Protein AF-A0A4Y2MK19-F1 (afdb_monomer_lite)

Radius of gyration: 24.4 Å; chains: 1; bounding box: 44×29×61 Å

Structure (mmCIF, N/CA/C/O backbone):
data_AF-A0A4Y2MK19-F1
#
_entry.id   AF-A0A4Y2MK19-F1
#
loop_
_atom_site.group_PDB
_atom_site.id
_atom_site.type_symbol
_atom_site.label_atom_id
_atom_site.label_alt_id
_atom_site.label_comp_id
_atom_site.label_asym_id
_atom_site.label_entity_id
_atom_site.label_seq_id
_atom_site.pdbx_PDB_ins_code
_atom_site.Cartn_x
_atom_site.Cartn_y
_atom_site.Cartn_z
_atom_site.occupancy
_atom_site.B_iso_or_equiv
_atom_site.auth_seq_id
_atom_site.auth_comp_id
_atom_site.auth_asym_id
_atom_site.auth_atom_id
_atom_site.pdbx_PDB_model_num
ATOM 1 N N . MET A 1 1 ? 2.042 -9.091 10.723 1.00 63.50 1 MET A N 1
ATOM 2 C CA . MET A 1 1 ? 1.367 -10.411 10.801 1.00 63.50 1 MET A CA 1
ATOM 3 C C . MET A 1 1 ? -0.124 -10.187 11.016 1.00 63.50 1 MET A C 1
ATOM 5 O O . MET A 1 1 ? -0.509 -9.056 11.268 1.00 63.50 1 MET A O 1
ATOM 9 N N . ILE A 1 2 ? -0.983 -11.208 10.890 1.00 73.81 2 ILE A N 1
ATOM 10 C CA . ILE A 1 2 ? -2.436 -10.996 11.048 1.00 73.81 2 ILE A CA 1
ATOM 11 C C . ILE A 1 2 ? -2.814 -10.453 12.437 1.00 73.81 2 ILE A C 1
ATOM 13 O O . ILE A 1 2 ? -3.761 -9.683 12.535 1.00 73.81 2 ILE A O 1
ATOM 17 N N . GLY A 1 3 ? -2.025 -10.776 13.471 1.00 78.62 3 GLY A N 1
ATOM 18 C CA . GLY A 1 3 ? -2.164 -10.215 14.821 1.00 78.62 3 GLY A CA 1
ATOM 19 C C . GLY A 1 3 ? -2.090 -8.685 14.845 1.00 78.62 3 GLY A C 1
ATOM 20 O O . GLY A 1 3 ? -3.007 -8.050 15.350 1.00 78.62 3 GLY A O 1
ATOM 21 N N . ASP A 1 4 ? -1.086 -8.093 14.192 1.00 82.50 4 ASP A N 1
ATOM 22 C CA . ASP A 1 4 ? -0.911 -6.634 14.128 1.00 82.50 4 ASP A CA 1
ATOM 23 C C . ASP A 1 4 ? -2.127 -5.925 13.497 1.00 82.50 4 ASP A C 1
ATOM 25 O O . ASP A 1 4 ? -2.491 -4.821 13.894 1.00 82.50 4 ASP A O 1
ATOM 29 N N . HIS A 1 5 ? -2.795 -6.558 12.522 1.00 84.06 5 HIS A N 1
ATOM 30 C CA . HIS A 1 5 ? -4.002 -5.998 11.898 1.00 84.06 5 HIS A CA 1
ATOM 31 C C . HIS A 1 5 ? -5.224 -6.035 12.821 1.00 84.06 5 HIS A C 1
ATOM 33 O O . HIS A 1 5 ? -6.114 -5.197 12.688 1.00 84.06 5 HIS A O 1
ATOM 39 N N . ILE A 1 6 ? -5.276 -6.993 13.748 1.00 87.38 6 ILE A N 1
ATOM 40 C CA . ILE A 1 6 ? -6.342 -7.080 14.748 1.00 87.38 6 ILE A CA 1
ATOM 41 C C . ILE A 1 6 ? -6.170 -5.960 15.777 1.00 87.38 6 ILE A C 1
ATOM 43 O O . ILE A 1 6 ? -7.136 -5.263 16.074 1.00 87.38 6 ILE A O 1
ATOM 47 N N . GLU A 1 7 ? -4.949 -5.740 16.270 1.00 89.94 7 GLU A N 1
ATOM 48 C CA . GLU A 1 7 ? -4.651 -4.651 17.213 1.00 89.94 7 GLU A CA 1
ATOM 49 C C . GLU A 1 7 ? -5.001 -3.281 16.618 1.00 89.94 7 GLU A C 1
ATOM 51 O O . GLU A 1 7 ? -5.753 -2.520 17.224 1.00 89.94 7 GLU A O 1
ATOM 56 N N . GLN A 1 8 ? -4.582 -3.020 15.375 1.00 89.69 8 GLN A N 1
ATOM 57 C CA . GLN A 1 8 ? -4.931 -1.790 14.653 1.00 89.69 8 GLN A CA 1
ATOM 58 C C . GLN A 1 8 ? -6.445 -1.600 14.491 1.00 89.69 8 GLN A C 1
ATOM 60 O O . GLN A 1 8 ? -6.945 -0.477 14.580 1.00 89.69 8 GLN A O 1
ATOM 65 N N . ALA A 1 9 ? -7.192 -2.681 14.242 1.00 89.38 9 ALA A N 1
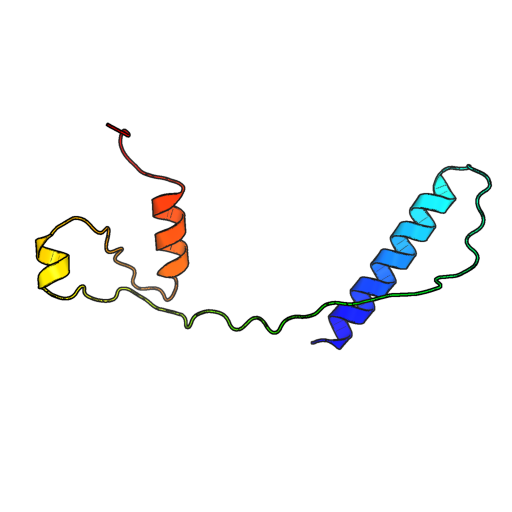ATOM 66 C CA . ALA A 1 9 ? -8.646 -2.610 14.144 1.00 89.38 9 ALA A CA 1
ATOM 67 C C . ALA A 1 9 ? -9.284 -2.225 15.489 1.00 89.38 9 ALA A C 1
ATOM 69 O O . ALA A 1 9 ? -10.183 -1.384 15.516 1.00 89.38 9 ALA A O 1
ATOM 70 N N . PHE A 1 10 ? -8.795 -2.784 16.600 1.00 90.88 10 PHE A N 1
ATOM 71 C CA . PHE A 1 10 ? -9.263 -2.420 17.938 1.00 90.88 10 PHE A CA 1
ATOM 72 C C . PHE A 1 10 ? -8.933 -0.977 18.304 1.00 90.88 10 PHE A C 1
ATOM 74 O O . PHE A 1 10 ? -9.794 -0.286 18.847 1.00 90.88 10 PHE A O 1
ATOM 81 N N . ASP A 1 11 ? -7.728 -0.503 17.997 1.00 93.25 11 ASP A N 1
ATOM 82 C CA . ASP A 1 11 ? -7.346 0.878 18.292 1.00 93.25 11 ASP A CA 1
ATOM 83 C C . ASP A 1 11 ? -8.195 1.873 17.502 1.00 93.25 11 ASP A C 1
ATOM 85 O O . ASP A 1 11 ? -8.714 2.826 18.077 1.00 93.25 11 ASP A O 1
ATOM 89 N N . LYS A 1 12 ? -8.487 1.576 16.232 1.00 91.81 12 LYS A N 1
ATOM 90 C CA . LYS A 1 12 ? -9.405 2.388 15.425 1.00 91.81 12 LYS A CA 1
ATOM 91 C C . LYS A 1 12 ? -10.821 2.450 16.009 1.00 91.81 12 LYS A C 1
ATOM 93 O O . LYS A 1 12 ? -11.469 3.494 15.944 1.00 91.81 12 LYS A O 1
ATOM 98 N N . ILE A 1 13 ? -11.325 1.343 16.560 1.00 91.12 13 ILE A N 1
ATOM 99 C CA . ILE A 1 13 ? -12.633 1.332 17.232 1.00 91.12 13 ILE A CA 1
ATOM 100 C C . ILE A 1 1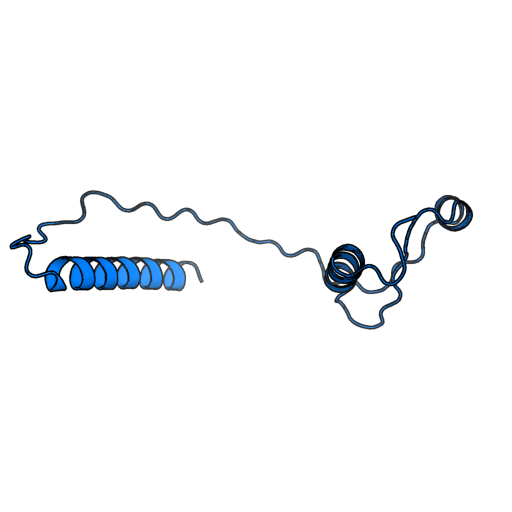3 ? -12.595 2.228 18.471 1.00 91.12 13 ILE A C 1
ATOM 102 O O . ILE A 1 13 ? -13.497 3.045 18.636 1.00 91.12 13 ILE A O 1
ATOM 106 N N . LYS A 1 14 ? -11.555 2.122 19.311 1.00 90.75 14 LYS A N 1
ATOM 107 C CA . LYS A 1 14 ? -11.403 2.975 20.503 1.00 90.75 14 LYS A CA 1
ATOM 108 C C . LYS A 1 14 ? -11.353 4.454 20.129 1.00 90.75 14 LYS A C 1
ATOM 110 O O . LYS A 1 14 ? -12.100 5.241 20.694 1.00 90.75 14 LYS A O 1
ATOM 115 N N . GLU A 1 15 ? -10.533 4.812 19.141 1.00 92.69 15 GLU A N 1
ATOM 116 C CA . GLU A 1 15 ? -10.417 6.191 18.658 1.00 92.69 15 GLU A CA 1
ATOM 117 C C . GLU A 1 15 ? -11.760 6.733 18.164 1.00 92.69 15 GLU A C 1
ATOM 119 O O . GLU A 1 15 ? -12.144 7.847 18.517 1.00 92.69 15 GLU A O 1
ATOM 124 N N . SER A 1 16 ? -12.505 5.929 17.400 1.00 88.75 16 SER A N 1
ATOM 125 C CA . SER A 1 16 ? -13.829 6.319 16.921 1.00 88.75 16 SER A CA 1
ATOM 126 C C . SER A 1 16 ? -14.807 6.528 18.077 1.00 88.75 16 SER A C 1
ATOM 128 O O . SER A 1 16 ? -15.521 7.529 18.089 1.00 88.75 16 SER A O 1
ATOM 130 N N . VAL A 1 17 ? -14.824 5.630 19.068 1.00 89.31 17 VAL A N 1
ATOM 131 C CA . VAL A 1 17 ? -15.666 5.775 20.265 1.00 89.31 17 VAL A CA 1
ATOM 132 C C . VAL A 1 17 ? -15.315 7.058 21.020 1.00 89.31 17 VAL A C 1
ATOM 134 O O . VAL A 1 17 ? -16.209 7.849 21.318 1.00 89.31 17 VAL A O 1
ATOM 137 N N . ASP A 1 18 ? -14.030 7.313 21.264 1.00 88.94 18 ASP A N 1
ATOM 138 C CA . ASP A 1 18 ? -13.567 8.521 21.949 1.00 88.94 18 ASP A CA 1
ATOM 139 C C . ASP A 1 18 ? -13.959 9.798 21.197 1.00 88.94 18 ASP A C 1
ATOM 141 O O . ASP A 1 18 ? -14.368 10.785 21.810 1.00 88.94 18 ASP A O 1
ATOM 145 N N . GLU A 1 19 ? -13.845 9.804 19.868 1.00 88.88 19 GLU A N 1
ATOM 146 C CA . GLU A 1 19 ? -14.260 10.927 19.026 1.00 88.88 19 GLU A CA 1
ATOM 147 C C . GLU A 1 19 ? -15.774 11.170 19.105 1.00 88.88 19 GLU A C 1
ATOM 149 O O . GLU A 1 19 ? -16.210 12.310 19.278 1.00 88.88 19 GLU A O 1
ATOM 154 N N . PHE A 1 20 ? -16.583 10.109 19.064 1.00 83.94 20 PHE A N 1
ATOM 155 C CA . PHE A 1 20 ? -18.036 10.219 19.197 1.00 83.94 20 PHE A CA 1
ATOM 156 C C . PHE A 1 20 ? -18.462 10.768 20.564 1.00 83.94 20 PHE A C 1
ATOM 158 O O . PHE A 1 20 ? -19.369 11.601 20.629 1.00 83.94 20 PHE A O 1
ATOM 165 N N . LEU A 1 21 ? -17.794 10.352 21.645 1.00 85.00 21 LEU A N 1
ATOM 166 C CA . LEU A 1 21 ? -18.096 10.796 23.009 1.00 85.00 21 LEU A CA 1
ATOM 167 C C . LEU A 1 21 ? -17.671 12.251 23.277 1.00 85.00 21 LEU A C 1
ATOM 169 O O . LEU A 1 21 ? -18.295 12.937 24.088 1.00 85.00 21 LEU A O 1
ATOM 173 N N . LYS A 1 22 ? -16.649 12.763 22.577 1.00 85.75 22 LYS A N 1
ATOM 174 C CA . LYS A 1 22 ? -16.154 14.147 22.736 1.00 85.75 22 LYS A CA 1
ATOM 175 C C . LYS A 1 22 ? -17.138 15.223 22.270 1.00 85.75 22 LYS A C 1
ATOM 177 O O . LYS A 1 22 ? -17.020 16.368 22.699 1.00 85.75 22 LYS A O 1
ATOM 182 N N . ASN A 1 23 ? -18.130 14.881 21.451 1.00 76.81 23 ASN A N 1
ATOM 183 C CA . ASN A 1 23 ? -19.031 15.858 20.828 1.00 76.81 23 ASN A CA 1
ATOM 184 C C . ASN A 1 23 ? -20.173 16.363 21.734 1.00 76.81 23 ASN A C 1
ATOM 186 O O . ASN A 1 23 ? -21.118 16.968 21.231 1.00 76.81 23 ASN A O 1
ATOM 190 N N . ALA A 1 24 ? -20.111 16.122 23.052 1.00 70.25 24 ALA A N 1
ATOM 191 C CA . ALA A 1 24 ? -21.082 16.591 24.055 1.00 70.25 24 ALA A CA 1
ATOM 192 C C . ALA A 1 24 ? -22.559 16.304 23.701 1.00 70.25 24 ALA A C 1
ATOM 194 O O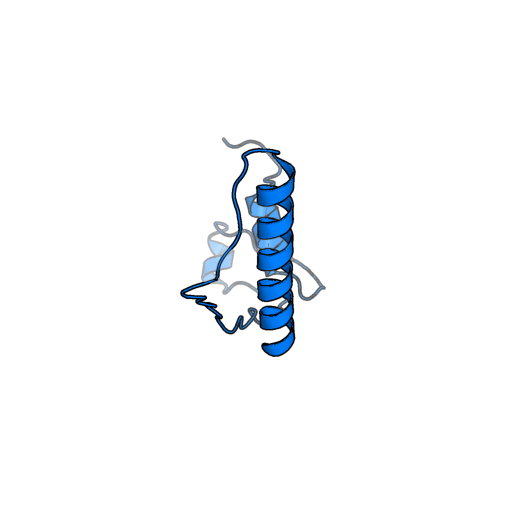 . ALA A 1 24 ? -23.473 16.995 24.147 1.00 70.25 24 ALA A O 1
ATOM 195 N N . SER A 1 25 ? -22.800 15.258 22.910 1.00 78.81 25 SER A N 1
ATOM 196 C CA . SER A 1 25 ? -24.117 14.877 22.397 1.00 78.81 25 SER A CA 1
ATOM 197 C C . SER A 1 25 ? -24.969 14.117 23.422 1.00 78.81 25 SER A C 1
ATOM 199 O O . SER A 1 25 ? -26.128 13.814 23.145 1.00 78.81 25 SER A O 1
ATOM 201 N N . GLY A 1 26 ? -24.404 13.771 24.587 1.00 82.44 26 GLY A N 1
ATOM 202 C CA . GLY A 1 26 ? -25.047 12.931 25.605 1.00 82.44 26 GLY A CA 1
ATOM 203 C C . GLY A 1 26 ? -25.105 11.442 25.246 1.00 82.44 26 GLY A C 1
ATOM 204 O O . GLY A 1 26 ? -25.782 10.678 25.928 1.00 82.44 26 GLY A O 1
ATOM 205 N N . TRP A 1 27 ? -24.418 11.020 24.180 1.00 82.50 27 TRP A N 1
ATOM 206 C CA . TRP A 1 27 ? -24.367 9.619 23.772 1.00 82.50 27 TRP A CA 1
ATOM 207 C C . TRP A 1 27 ? -23.495 8.814 24.734 1.00 82.50 27 TRP A C 1
ATOM 209 O O . TRP A 1 27 ? -22.414 9.254 25.120 1.00 82.50 27 TRP A O 1
ATOM 219 N N . VAL A 1 28 ? -23.965 7.621 25.095 1.00 84.31 28 VAL A N 1
ATOM 220 C CA . VAL A 1 28 ? -23.217 6.652 25.900 1.00 84.31 28 VAL A CA 1
ATOM 221 C C . VAL A 1 28 ? -22.911 5.460 25.012 1.00 84.31 28 VAL A C 1
ATOM 223 O O . VAL A 1 28 ? -23.810 4.874 24.408 1.00 84.31 28 VAL A O 1
ATOM 226 N N . PHE A 1 29 ? -21.631 5.124 24.914 1.00 87.06 29 PHE A N 1
ATOM 227 C CA . PHE A 1 29 ? -21.208 3.902 24.257 1.00 87.06 29 PHE A CA 1
ATO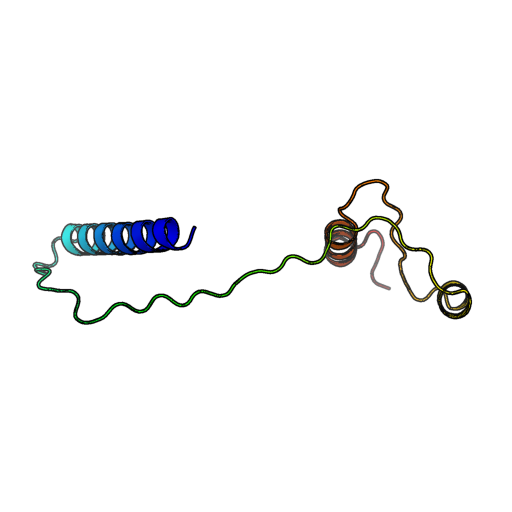M 228 C C . PHE A 1 29 ? -21.551 2.708 25.155 1.00 87.06 29 PHE A C 1
ATOM 230 O O . PHE A 1 29 ? -21.114 2.661 26.302 1.00 87.06 29 PHE A O 1
ATOM 237 N N . ASP A 1 30 ? -22.330 1.767 24.629 1.00 90.12 30 ASP A N 1
ATOM 238 C CA . ASP A 1 30 ? -22.706 0.542 25.340 1.00 90.12 30 ASP A CA 1
ATOM 239 C C . ASP A 1 30 ? -21.800 -0.630 24.936 1.00 90.12 30 ASP A C 1
ATOM 241 O O . ASP A 1 30 ? -21.003 -1.117 25.738 1.00 90.12 30 ASP A O 1
ATOM 245 N N . SER A 1 31 ? -21.877 -1.071 23.674 1.00 90.25 31 SER A N 1
ATOM 246 C CA . SER A 1 31 ? -21.142 -2.250 23.207 1.00 90.25 31 SER A CA 1
ATOM 247 C C . SER A 1 31 ? -20.942 -2.302 21.685 1.00 90.25 31 SER A C 1
ATOM 249 O O . SER A 1 31 ? -21.687 -1.702 20.908 1.00 90.25 31 SER A O 1
ATOM 251 N N . VAL A 1 32 ? -19.926 -3.060 21.240 1.00 89.00 32 VAL A N 1
ATOM 252 C CA . VAL A 1 32 ? -19.774 -3.472 19.832 1.00 89.00 32 VAL A CA 1
ATOM 253 C C . VAL A 1 32 ? -20.450 -4.827 19.640 1.00 89.00 32 VAL A C 1
ATOM 255 O O . VAL A 1 32 ? -20.016 -5.821 20.215 1.00 89.00 32 VAL A O 1
ATOM 258 N N . ILE A 1 33 ? -21.482 -4.882 18.796 1.00 92.44 33 ILE A N 1
ATOM 259 C CA . ILE A 1 33 ? -22.259 -6.111 18.550 1.00 92.44 33 ILE A CA 1
ATOM 260 C C . ILE A 1 33 ? -21.518 -7.068 17.602 1.00 92.44 33 ILE A C 1
ATOM 262 O O . ILE A 1 33 ? -21.588 -8.286 17.755 1.00 92.44 33 ILE A O 1
ATOM 266 N N . HIS A 1 34 ? -20.811 -6.532 16.604 1.00 89.81 34 HIS A N 1
ATOM 267 C CA . HIS A 1 34 ? -20.113 -7.330 15.600 1.00 89.81 34 HIS A CA 1
ATOM 268 C C . HIS A 1 34 ? -18.925 -6.571 15.004 1.00 89.81 34 HIS A C 1
ATOM 270 O O . HIS A 1 34 ? -19.023 -5.379 14.718 1.00 89.81 34 HIS A O 1
ATOM 276 N N . MET A 1 35 ? -17.823 -7.285 14.772 1.00 86.38 35 MET A N 1
ATOM 277 C CA . MET A 1 35 ? -16.651 -6.786 14.058 1.00 86.38 35 MET A CA 1
ATOM 278 C C . MET A 1 35 ? -16.218 -7.825 13.024 1.00 86.38 35 MET A C 1
ATOM 280 O O . MET A 1 35 ? -16.009 -8.990 13.361 1.00 86.38 35 MET A O 1
ATOM 284 N N . GLU A 1 36 ? -16.043 -7.388 11.779 1.00 90.06 36 GLU A N 1
ATOM 285 C CA . GLU A 1 36 ? -15.566 -8.222 10.678 1.00 90.06 36 GLU A CA 1
ATOM 286 C C . GLU A 1 36 ? -14.254 -7.651 10.131 1.00 90.06 36 GLU A C 1
ATOM 288 O O . GLU A 1 36 ? -14.195 -6.491 9.719 1.00 90.06 36 GLU A O 1
ATOM 293 N N . LEU A 1 37 ? -13.202 -8.474 10.095 1.00 87.25 37 LEU A N 1
ATOM 294 C CA . LEU A 1 37 ? -11.922 -8.122 9.483 1.00 87.25 37 LEU A CA 1
ATOM 295 C C . LEU A 1 37 ? -11.724 -8.938 8.203 1.00 87.25 37 LEU A C 1
ATOM 297 O O . LEU A 1 37 ? -11.530 -10.152 8.250 1.00 87.25 37 LEU A O 1
ATOM 301 N N . LYS A 1 38 ? -11.742 -8.265 7.048 1.00 87.38 38 LYS A N 1
ATOM 302 C CA . LYS A 1 38 ? -11.480 -8.895 5.747 1.00 87.38 38 LYS A CA 1
ATOM 303 C C . LYS A 1 38 ? -10.011 -8.755 5.394 1.00 87.38 38 LYS A C 1
ATOM 305 O O . LYS A 1 38 ? -9.538 -7.656 5.117 1.00 87.38 38 LYS A O 1
ATOM 310 N N . THR A 1 39 ? -9.302 -9.876 5.373 1.00 83.12 39 THR A N 1
ATOM 311 C CA . THR A 1 39 ? -7.891 -9.925 4.982 1.00 83.12 39 THR A CA 1
ATOM 312 C C . THR A 1 39 ? -7.723 -10.665 3.666 1.00 83.12 39 THR A C 1
ATOM 314 O O . THR A 1 39 ? -8.377 -11.680 3.436 1.00 83.12 39 THR A O 1
ATOM 317 N N . ALA A 1 40 ? -6.791 -10.205 2.838 1.00 85.88 40 ALA A N 1
ATOM 318 C CA . ALA A 1 40 ? -6.340 -10.928 1.660 1.00 85.88 40 ALA A CA 1
ATOM 319 C C . ALA A 1 40 ? -4.816 -11.020 1.690 1.00 85.88 40 ALA A C 1
ATOM 321 O O . ALA A 1 40 ? -4.133 -10.036 1.981 1.00 85.88 40 ALA A O 1
ATOM 322 N N . THR A 1 41 ? -4.276 -12.195 1.374 1.00 83.25 41 THR A N 1
ATOM 323 C CA . THR A 1 41 ? -2.829 -12.354 1.255 1.00 83.25 41 THR A CA 1
ATOM 324 C C . THR A 1 41 ? -2.365 -11.674 -0.023 1.00 83.25 41 THR A C 1
ATOM 326 O O . THR A 1 41 ? -2.611 -12.159 -1.131 1.00 83.25 41 THR A O 1
ATOM 329 N N . TYR A 1 42 ? -1.686 -10.542 0.134 1.00 81.94 42 TYR A N 1
ATOM 330 C CA . TYR A 1 42 ? -1.045 -9.871 -0.981 1.00 81.94 42 TYR A CA 1
ATOM 331 C C . TYR A 1 42 ? 0.212 -10.640 -1.383 1.00 81.94 42 TYR A C 1
ATOM 333 O O . TYR A 1 42 ? 1.185 -10.706 -0.632 1.00 81.94 42 TYR A O 1
ATOM 341 N N . HIS A 1 43 ? 0.182 -11.210 -2.582 1.00 81.38 43 HIS A N 1
ATOM 342 C CA . HIS A 1 43 ? 1.359 -11.771 -3.225 1.00 81.38 43 HIS A CA 1
ATOM 343 C C . HIS A 1 43 ? 1.862 -10.732 -4.225 1.00 81.38 43 HIS A C 1
ATOM 345 O O . HIS A 1 43 ? 1.274 -10.609 -5.305 1.00 81.38 43 HIS A O 1
ATOM 351 N N . PRO A 1 44 ? 2.886 -9.934 -3.874 1.00 78.00 44 PRO A N 1
ATOM 352 C CA . PRO A 1 44 ? 3.434 -8.976 -4.814 1.00 78.00 44 PRO A CA 1
ATOM 353 C C . PRO A 1 44 ? 3.918 -9.708 -6.063 1.00 78.00 44 PRO A C 1
ATOM 355 O O . PRO A 1 44 ? 4.470 -10.809 -5.983 1.00 78.00 44 PRO A O 1
ATOM 358 N N . LEU A 1 45 ? 3.738 -9.069 -7.219 1.00 80.94 45 LEU A N 1
ATOM 359 C CA . LEU A 1 45 ? 4.417 -9.502 -8.432 1.00 80.94 45 LEU A CA 1
ATOM 360 C C . LEU A 1 45 ? 5.915 -9.587 -8.146 1.00 80.94 45 LEU A C 1
ATOM 362 O O . LEU A 1 45 ? 6.471 -8.713 -7.473 1.00 80.94 45 LEU A O 1
ATOM 366 N N . ALA A 1 46 ? 6.552 -10.640 -8.656 1.00 81.00 46 ALA A N 1
ATOM 367 C CA . ALA A 1 46 ? 7.981 -10.811 -8.484 1.00 81.00 46 ALA A CA 1
ATOM 368 C C . ALA A 1 46 ? 8.709 -9.539 -8.963 1.00 81.00 46 ALA A C 1
ATOM 370 O O . ALA A 1 46 ? 8.386 -9.021 -10.043 1.00 81.00 46 ALA A O 1
ATOM 371 N N . PRO A 1 47 ? 9.669 -9.027 -8.170 1.00 78.06 47 PRO A N 1
ATOM 372 C CA . PRO A 1 47 ? 10.513 -7.935 -8.610 1.00 78.06 47 PRO A CA 1
ATOM 373 C C . PRO A 1 47 ? 11.125 -8.292 -9.967 1.00 78.06 47 PRO A C 1
ATOM 375 O O . PRO A 1 47 ? 11.620 -9.404 -10.153 1.00 78.06 47 PRO A O 1
ATOM 378 N N . SER A 1 48 ? 11.042 -7.368 -10.921 1.00 83.00 48 SER A N 1
ATOM 379 C CA . SER A 1 48 ? 11.652 -7.539 -12.238 1.00 83.00 48 SER A CA 1
ATOM 380 C C . SER A 1 48 ? 12.329 -6.256 -12.695 1.00 83.00 48 SER A C 1
ATOM 382 O O . SER A 1 48 ? 11.946 -5.138 -12.324 1.00 83.00 48 SER A O 1
ATOM 384 N N . SER A 1 49 ? 13.360 -6.443 -13.506 1.00 89.00 49 SER A N 1
ATOM 385 C CA . SER A 1 49 ? 14.032 -5.408 -14.279 1.00 89.00 49 SER A CA 1
ATOM 386 C C . SER A 1 49 ? 13.638 -5.529 -15.753 1.00 89.00 49 SER A C 1
ATOM 388 O O . SER A 1 49 ? 12.742 -6.298 -16.103 1.00 89.00 49 SER A O 1
ATOM 390 N N . TYR A 1 50 ? 14.289 -4.757 -16.619 1.00 89.81 50 TYR A N 1
ATOM 391 C CA . TYR A 1 50 ? 14.059 -4.784 -18.058 1.00 89.81 50 TYR A CA 1
ATOM 392 C C . TYR A 1 50 ? 14.016 -6.209 -18.632 1.00 89.81 50 TYR A C 1
ATOM 394 O O . TYR A 1 50 ? 14.973 -6.977 -18.509 1.00 89.81 50 TYR A O 1
ATOM 402 N N . ILE A 1 51 ? 12.932 -6.514 -19.349 1.00 86.75 51 ILE A N 1
ATOM 403 C CA . ILE A 1 51 ? 12.769 -7.760 -20.099 1.00 86.75 51 ILE A CA 1
ATOM 404 C C . ILE A 1 51 ? 12.806 -7.431 -21.600 1.00 86.75 51 ILE A C 1
ATOM 406 O O . ILE A 1 51 ? 12.083 -6.541 -22.064 1.00 86.75 51 ILE A O 1
ATOM 410 N N . PRO A 1 52 ? 13.643 -8.114 -22.402 1.00 89.81 52 PRO A N 1
ATOM 411 C CA . PRO A 1 52 ? 13.685 -7.881 -23.838 1.00 89.81 52 PRO A CA 1
ATOM 412 C C . PRO A 1 52 ? 12.362 -8.287 -24.500 1.00 89.81 52 PRO A C 1
ATOM 414 O O . PRO A 1 52 ? 11.833 -9.374 -24.268 1.00 89.81 52 PRO A O 1
ATOM 417 N N . LEU A 1 53 ? 11.841 -7.416 -25.368 1.00 92.19 53 LEU A N 1
ATOM 418 C CA . LEU A 1 53 ? 10.655 -7.728 -26.162 1.00 92.19 53 LEU A CA 1
ATOM 419 C C . LEU A 1 53 ? 10.959 -8.842 -27.178 1.00 92.19 53 LEU A C 1
ATOM 421 O O . LEU A 1 53 ? 11.996 -8.793 -27.846 1.00 92.19 53 LEU A O 1
ATOM 425 N N . PRO A 1 54 ? 10.019 -9.775 -27.404 1.00 94.56 54 PRO A N 1
ATOM 426 C CA . PRO A 1 54 ? 10.046 -10.645 -28.571 1.00 94.56 54 PRO A CA 1
ATOM 427 C C . PRO A 1 54 ? 10.143 -9.833 -29.870 1.00 94.56 54 PRO A C 1
ATOM 429 O O . PRO A 1 54 ? 9.484 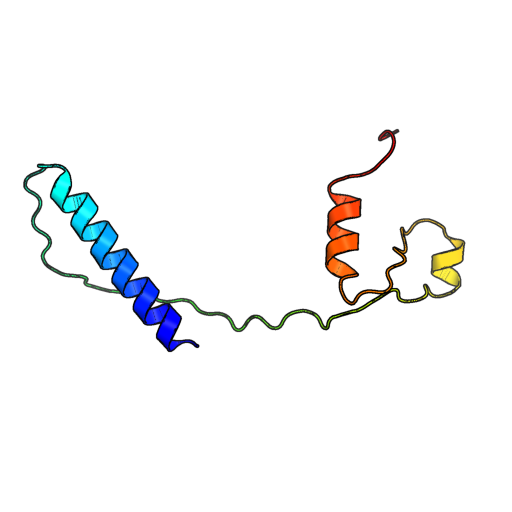-8.799 -30.021 1.00 94.56 54 PRO A O 1
ATOM 432 N N . SER A 1 55 ? 10.909 -10.329 -30.843 1.00 92.94 55 SER A N 1
ATOM 433 C CA . SER A 1 55 ? 11.235 -9.623 -32.096 1.00 92.94 55 SER A CA 1
ATOM 434 C C . SER A 1 55 ? 10.011 -9.073 -32.840 1.00 92.94 55 SER A C 1
ATOM 436 O O . SER A 1 55 ? 10.018 -7.930 -33.295 1.00 92.94 55 SER A O 1
ATOM 438 N N . LYS A 1 56 ? 8.917 -9.845 -32.896 1.00 94.00 56 LYS A N 1
ATOM 439 C CA . LYS A 1 56 ? 7.651 -9.434 -33.529 1.00 94.00 56 LYS A CA 1
ATOM 440 C C . LYS A 1 56 ? 7.016 -8.206 -32.869 1.00 94.00 56 LYS A C 1
ATOM 442 O O . LYS A 1 56 ? 6.401 -7.400 -33.559 1.00 94.00 56 LYS A O 1
ATOM 447 N N . LEU A 1 57 ? 7.129 -8.071 -31.547 1.00 91.88 57 LEU A N 1
ATOM 448 C CA . LEU A 1 57 ? 6.573 -6.940 -30.799 1.00 91.88 57 LEU A CA 1
ATOM 449 C C . LEU A 1 57 ? 7.494 -5.722 -30.871 1.00 91.88 57 LEU A C 1
ATOM 451 O O . LEU A 1 57 ? 7.013 -4.608 -31.063 1.00 91.88 57 LEU A O 1
ATOM 455 N N . ALA A 1 58 ? 8.810 -5.943 -30.808 1.00 90.88 58 ALA A N 1
ATOM 456 C CA . ALA A 1 58 ? 9.804 -4.891 -31.004 1.00 90.88 58 ALA A CA 1
ATOM 457 C C . ALA A 1 58 ? 9.666 -4.226 -32.388 1.00 90.88 58 ALA A C 1
ATOM 459 O O . ALA A 1 58 ? 9.724 -3.002 -32.496 1.00 90.88 58 ALA A O 1
ATOM 460 N N . ALA A 1 59 ? 9.400 -5.018 -33.433 1.00 92.25 59 ALA A N 1
ATOM 461 C CA . ALA A 1 59 ? 9.203 -4.519 -34.794 1.00 92.25 59 ALA A CA 1
ATOM 462 C C . ALA A 1 59 ? 7.980 -3.596 -34.937 1.00 92.25 59 ALA A C 1
ATOM 464 O O . ALA A 1 59 ? 8.015 -2.655 -35.726 1.00 92.25 59 ALA A O 1
ATOM 465 N N . LYS A 1 60 ? 6.912 -3.830 -34.159 1.00 93.00 60 LYS A N 1
ATOM 466 C CA . LYS A 1 60 ? 5.677 -3.031 -34.222 1.00 93.00 60 LYS A CA 1
ATOM 467 C C . LYS A 1 60 ? 5.832 -1.620 -33.653 1.00 93.00 60 LYS A C 1
ATOM 469 O O . LYS A 1 60 ? 5.000 -0.776 -33.957 1.00 93.00 60 LYS A O 1
ATOM 474 N N . LYS A 1 61 ? 6.843 -1.372 -32.806 1.00 87.00 61 LYS A N 1
ATOM 475 C CA . LYS A 1 61 ? 7.090 -0.080 -32.127 1.00 87.00 61 LYS A CA 1
ATOM 476 C C . LYS A 1 61 ? 5.866 0.516 -31.403 1.00 87.00 61 LYS A C 1
ATOM 478 O O . LYS A 1 61 ? 5.825 1.710 -31.139 1.00 87.00 61 LYS A O 1
ATOM 483 N N . ALA A 1 62 ? 4.884 -0.318 -31.063 1.00 88.00 62 ALA A N 1
ATOM 484 C CA . ALA A 1 62 ? 3.633 0.088 -30.421 1.00 88.00 62 ALA A CA 1
ATOM 485 C C . ALA A 1 62 ? 3.684 -0.008 -28.884 1.00 88.00 62 ALA A C 1
ATOM 487 O O . ALA A 1 62 ? 2.708 0.309 -28.214 1.00 88.00 62 ALA A O 1
ATOM 488 N N . LEU A 1 63 ? 4.800 -0.488 -28.327 1.00 88.31 63 LEU A N 1
ATOM 489 C CA . LEU A 1 63 ? 4.993 -0.696 -26.894 1.00 88.31 63 LEU A CA 1
ATOM 490 C C . LEU A 1 63 ? 6.171 0.139 -26.400 1.00 88.31 63 LEU A C 1
ATOM 492 O O . LEU A 1 63 ? 7.222 0.183 -27.042 1.00 88.31 63 LEU A O 1
ATOM 496 N N . ILE A 1 64 ? 6.011 0.733 -25.222 1.00 86.94 64 ILE A N 1
ATOM 497 C CA . ILE A 1 64 ? 7.097 1.381 -24.490 1.00 86.94 64 ILE A CA 1
ATOM 498 C C . ILE A 1 64 ? 7.766 0.304 -23.631 1.00 86.94 64 ILE A C 1
ATOM 500 O O . ILE A 1 64 ? 7.188 -0.146 -22.646 1.00 86.94 64 ILE A O 1
ATOM 504 N N . ASN A 1 65 ? 8.967 -0.138 -24.019 1.00 89.38 65 ASN A N 1
ATOM 505 C CA . ASN A 1 65 ? 9.752 -1.090 -23.229 1.00 89.38 65 ASN A CA 1
ATOM 506 C C . ASN A 1 65 ? 10.755 -0.343 -22.347 1.00 89.38 65 ASN A C 1
ATOM 508 O O . ASN A 1 65 ? 11.816 0.080 -22.818 1.00 89.38 65 ASN A O 1
ATOM 512 N N . ILE A 1 66 ? 10.393 -0.144 -21.083 1.00 89.25 66 ILE A N 1
ATOM 513 C CA . ILE A 1 66 ? 11.169 0.679 -20.160 1.00 89.25 66 ILE A CA 1
ATOM 514 C C . ILE A 1 66 ? 12.425 -0.063 -19.727 1.00 89.25 66 ILE A C 1
ATOM 516 O O . ILE A 1 66 ? 12.362 -1.137 -19.137 1.00 89.25 66 ILE A O 1
ATOM 520 N N . LYS A 1 67 ? 13.581 0.542 -19.999 1.00 89.94 67 LYS A N 1
ATOM 521 C CA . LYS A 1 67 ? 14.878 0.037 -19.556 1.00 89.94 67 LYS A CA 1
ATOM 522 C C . LYS A 1 67 ? 15.169 0.517 -18.140 1.00 89.94 67 LYS A C 1
ATOM 524 O O . LYS A 1 67 ? 15.328 1.712 -17.921 1.00 89.94 67 LYS A O 1
ATOM 529 N N . ASN A 1 68 ? 15.292 -0.419 -17.208 1.00 89.38 68 ASN A N 1
ATOM 530 C CA . ASN A 1 68 ? 15.717 -0.170 -15.837 1.00 89.38 68 ASN A CA 1
ATOM 531 C C . ASN A 1 68 ? 16.683 -1.268 -15.363 1.00 89.38 68 ASN A C 1
ATOM 533 O O . ASN A 1 68 ? 16.600 -2.417 -15.801 1.00 89.38 68 ASN A O 1
ATOM 537 N N . THR A 1 69 ? 17.608 -0.902 -14.476 1.00 91.38 69 THR A N 1
ATOM 538 C CA . THR A 1 69 ? 18.596 -1.815 -13.870 1.00 91.38 69 THR A CA 1
ATOM 539 C C . THR A 1 69 ? 18.196 -2.275 -12.471 1.00 91.38 69 THR A C 1
ATOM 541 O O . THR A 1 69 ? 18.753 -3.245 -11.961 1.00 91.38 69 THR A O 1
ATOM 544 N N . ASP A 1 70 ? 17.229 -1.600 -11.851 1.00 91.00 70 ASP A N 1
ATOM 545 C CA . ASP A 1 70 ? 16.650 -1.991 -10.573 1.00 91.00 70 ASP A CA 1
ATOM 546 C C . ASP A 1 70 ? 15.499 -2.993 -10.754 1.00 91.00 70 ASP A C 1
ATOM 548 O O . ASP A 1 70 ? 15.049 -3.284 -11.859 1.00 91.00 70 ASP A O 1
ATOM 552 N N . GLN A 1 71 ? 14.997 -3.532 -9.649 1.00 89.50 71 GLN A N 1
ATOM 553 C CA . GLN A 1 71 ? 13.892 -4.491 -9.650 1.00 89.50 71 GLN A CA 1
ATOM 554 C C . GLN A 1 71 ? 12.513 -3.807 -9.574 1.00 89.50 71 GLN A C 1
ATOM 556 O O . GLN A 1 71 ? 11.602 -4.276 -8.889 1.00 89.50 71 GLN A O 1
ATOM 561 N N . LYS A 1 72 ? 12.374 -2.643 -10.224 1.00 89.38 72 LYS A N 1
ATOM 562 C CA . LYS A 1 72 ? 11.195 -1.765 -10.132 1.00 89.38 72 LYS A CA 1
ATOM 563 C C . LYS A 1 72 ? 10.494 -1.545 -11.478 1.00 89.38 72 LYS A C 1
ATOM 565 O O . LYS A 1 72 ? 9.827 -0.528 -11.654 1.00 89.38 72 LYS A O 1
ATOM 570 N N . TYR A 1 73 ? 10.590 -2.489 -12.420 1.00 88.06 73 TYR A N 1
ATOM 571 C CA . TYR A 1 73 ? 10.020 -2.345 -13.772 1.00 88.06 73 TYR A CA 1
ATOM 572 C C . TYR A 1 73 ? 8.525 -1.980 -13.755 1.00 88.06 73 TYR A C 1
ATOM 574 O O . TYR A 1 73 ? 8.085 -1.105 -14.503 1.00 88.06 73 TYR A O 1
ATOM 582 N N . PHE A 1 74 ? 7.744 -2.594 -12.856 1.00 86.94 74 PHE A N 1
ATOM 583 C CA . PHE A 1 74 ? 6.318 -2.289 -12.700 1.00 86.94 74 PHE A CA 1
ATOM 584 C C . PHE A 1 74 ? 6.071 -0.830 -12.290 1.00 86.94 74 PHE A C 1
ATOM 586 O O . PHE A 1 74 ? 5.238 -0.156 -12.890 1.00 86.94 74 PHE A O 1
ATOM 593 N N . ILE A 1 75 ? 6.836 -0.317 -11.321 1.00 91.06 75 ILE A N 1
ATOM 594 C CA . ILE A 1 75 ? 6.722 1.072 -10.852 1.00 91.06 75 ILE A CA 1
ATOM 595 C C . ILE A 1 75 ? 7.041 2.032 -11.997 1.00 91.06 75 ILE A C 1
ATOM 597 O O . ILE A 1 75 ? 6.274 2.956 -12.254 1.00 91.06 75 ILE A O 1
ATOM 601 N N . TRP A 1 76 ? 8.132 1.786 -12.725 1.00 91.44 76 TRP A N 1
ATOM 602 C CA . TRP A 1 76 ? 8.501 2.623 -13.863 1.00 91.44 76 TRP A CA 1
ATOM 603 C C . TRP A 1 76 ? 7.452 2.589 -14.980 1.00 91.44 76 TRP A C 1
ATOM 605 O O . TRP A 1 76 ? 7.162 3.628 -15.570 1.00 91.44 76 TRP A O 1
ATOM 615 N N . SER A 1 77 ? 6.831 1.431 -15.219 1.00 89.56 77 SER A N 1
ATOM 616 C CA . SER A 1 77 ? 5.732 1.272 -16.185 1.00 89.56 77 SER A CA 1
ATOM 617 C C . SER A 1 77 ? 4.508 2.099 -15.808 1.00 89.56 77 SER A C 1
ATOM 619 O O . SER A 1 77 ? 3.954 2.800 -16.654 1.00 89.56 77 SER A O 1
ATOM 621 N N . VAL A 1 78 ? 4.122 2.076 -14.530 1.00 91.44 78 VAL A N 1
ATOM 622 C CA . VAL A 1 78 ? 3.020 2.897 -14.013 1.00 91.44 78 VAL A CA 1
ATOM 623 C C . VAL A 1 78 ? 3.364 4.386 -14.097 1.00 91.44 78 VAL A C 1
ATOM 625 O O . VAL A 1 78 ? 2.557 5.169 -14.592 1.00 91.44 78 VAL A O 1
ATOM 628 N N . LEU A 1 79 ? 4.570 4.788 -13.686 1.00 93.00 79 LEU A N 1
ATOM 629 C CA . LEU A 1 79 ? 5.003 6.188 -13.737 1.00 93.00 79 LEU A CA 1
ATOM 630 C C . LEU A 1 79 ? 5.019 6.745 -15.163 1.00 93.00 79 LEU A C 1
ATOM 632 O O . LEU A 1 79 ? 4.540 7.856 -15.379 1.00 93.00 79 LEU A O 1
ATOM 636 N N . ALA A 1 80 ? 5.511 5.979 -16.140 1.00 90.56 80 ALA A N 1
ATOM 637 C CA . ALA A 1 80 ? 5.503 6.390 -17.542 1.00 90.56 80 ALA A CA 1
ATOM 638 C C . ALA A 1 80 ? 4.078 6.588 -18.089 1.00 90.56 80 ALA A C 1
ATOM 640 O O . ALA A 1 80 ? 3.856 7.476 -18.911 1.00 90.56 80 ALA A O 1
ATOM 641 N N . ALA A 1 81 ? 3.109 5.792 -17.620 1.00 90.19 81 ALA A N 1
ATOM 642 C CA . ALA A 1 81 ? 1.703 5.941 -17.989 1.00 90.19 81 ALA A CA 1
ATOM 643 C C . ALA A 1 81 ? 1.035 7.154 -17.313 1.00 90.19 81 ALA A C 1
ATOM 645 O O . ALA A 1 81 ? 0.224 7.833 -17.943 1.00 90.19 81 ALA A O 1
ATOM 646 N N . LEU A 1 82 ? 1.376 7.438 -16.050 1.00 94.06 82 LEU A N 1
ATOM 647 C CA . LEU A 1 82 ? 0.831 8.569 -15.286 1.00 94.06 82 LEU A CA 1
ATOM 648 C C . LEU A 1 82 ? 1.434 9.920 -15.698 1.00 94.06 82 LEU A C 1
ATOM 650 O O . LEU A 1 82 ? 0.743 10.937 -15.651 1.00 94.06 82 LEU A O 1
ATOM 654 N N . HIS A 1 83 ? 2.700 9.937 -16.124 1.00 91.50 83 HIS A N 1
ATOM 655 C CA . HIS A 1 83 ? 3.447 11.149 -16.472 1.00 91.50 83 HIS A CA 1
ATOM 656 C C . HIS A 1 83 ? 4.038 11.075 -17.891 1.00 91.50 83 HIS A C 1
ATOM 658 O O . HIS A 1 83 ? 5.262 11.060 -18.054 1.00 91.50 83 HIS A O 1
ATOM 664 N N . PRO A 1 84 ? 3.198 11.031 -18.942 1.00 86.38 84 PRO A N 1
ATOM 665 C CA . PRO A 1 84 ? 3.683 10.999 -20.314 1.00 86.38 84 PRO A CA 1
ATOM 666 C C . PRO A 1 84 ? 4.416 12.304 -20.656 1.00 86.38 84 PRO A C 1
ATOM 668 O O . PRO A 1 84 ? 3.872 13.399 -20.508 1.00 86.38 84 PRO A O 1
ATOM 671 N N . PHE A 1 85 ? 5.660 12.193 -21.124 1.00 73.44 85 PHE A N 1
ATOM 672 C CA . PHE A 1 85 ? 6.443 13.335 -21.594 1.00 73.44 85 PHE A CA 1
ATOM 673 C C . PHE A 1 85 ? 6.193 13.564 -23.092 1.00 73.44 85 PHE A C 1
ATOM 675 O O . PHE A 1 85 ? 6.468 12.686 -23.908 1.00 73.44 85 PHE A O 1
ATOM 682 N N . GLY A 1 86 ? 5.696 14.751 -23.454 1.00 70.56 86 GLY A N 1
ATOM 683 C CA . GLY A 1 86 ? 5.348 15.118 -24.834 1.00 70.56 86 GLY A CA 1
ATOM 684 C C . GLY A 1 86 ? 3.844 15.030 -25.126 1.00 70.56 86 GLY A C 1
ATOM 685 O O . GLY A 1 86 ? 3.130 14.217 -24.545 1.00 70.56 86 GLY A O 1
ATOM 686 N N . LYS A 1 87 ? 3.349 15.935 -25.987 1.00 52.81 87 LYS A N 1
ATOM 687 C CA . LYS A 1 87 ? 1.915 16.150 -26.261 1.00 52.81 87 LYS A CA 1
ATOM 688 C C . LYS A 1 87 ? 1.182 14.850 -26.612 1.00 52.81 87 LYS A C 1
ATOM 690 O O . LYS A 1 87 ? 1.628 14.094 -27.469 1.00 52.81 87 LYS A O 1
ATOM 695 N N . LYS A 1 88 ? -0.015 14.694 -26.034 1.00 52.03 88 LYS A N 1
ATOM 696 C CA . LYS A 1 88 ? -1.105 13.947 -26.669 1.00 52.03 88 LYS A CA 1
ATOM 697 C C . LYS A 1 88 ? -1.437 14.676 -27.976 1.00 52.03 88 LYS A C 1
ATOM 699 O O . LYS A 1 88 ? -2.026 15.755 -27.923 1.00 52.03 88 LYS A O 1
ATOM 704 N N . CYS A 1 89 ? -0.959 14.152 -29.098 1.00 45.81 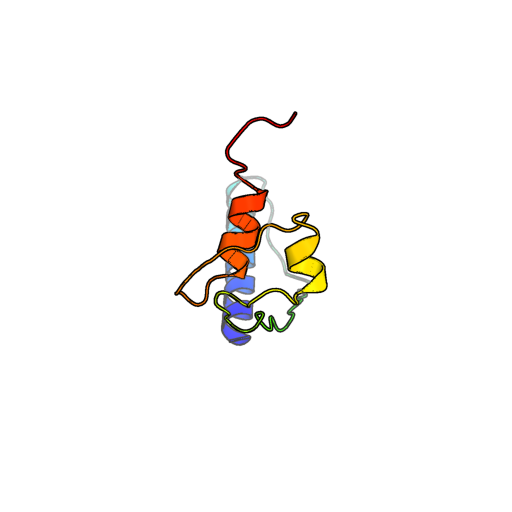89 CYS A N 1
ATOM 705 C CA . CYS A 1 89 ? -1.521 14.451 -30.411 1.00 45.81 89 CYS A CA 1
ATOM 706 C C . CYS A 1 89 ? -2.616 13.426 -30.695 1.00 45.81 89 CYS A C 1
ATOM 708 O O . CYS A 1 89 ? -2.385 12.240 -30.364 1.00 45.81 89 CYS A O 1
#

Organism: Araneus ventricosus (NCBI:txid182803)

pLDDT: mean 85.69, std 8.79, range [45.81, 94.56]

Sequence (89 aa):
MIGDHIEQAFDKIKESVDEFLKNASGWVFDSVIHMELKTATYHPLAPSSYIPLPSKLAAKKALINIKNTDQKYFIWSVLAALHPFGKKC

Secondary structure (DSSP, 8-state):
-HHHHHHHHHHHHHHHHHHHHHT-S------------------PPPP----PPPHHHHHH--S-----SSS-HHHHHHHHHHS--S---

Foldseek 3Di:
DVVVVVVVVVVVVVVVQVVVVVPVPPDDDDDDPDDDDDDDDDDDDFQQAFDDDDPVVVVVVPDDRDHDPGSCSVVVVVVCVVDPDDDDD